Protein AF-K2EXF4-F1 (afdb_monomer_lite)

pLDDT: mean 94.46, std 8.11, range [56.5, 98.69]

Radius of gyration: 12.16 Å; chains: 1; bounding box: 19×22×37 Å

Sequence (53 aa):
MSNASKFGKVAVLLGGKSAEREVSLDSGTAVLEALVRSGVNAEAFDPQERSVT

Structure (mmCIF, N/CA/C/O backbone):
data_AF-K2EXF4-F1
#
_entry.id   AF-K2EXF4-F1
#
loop_
_atom_site.group_PDB
_atom_site.id
_atom_site.type_symbol
_atom_site.label_atom_id
_atom_site.label_alt_id
_atom_site.label_comp_id
_atom_site.label_asym_id
_atom_site.label_entity_id
_atom_site.label_seq_id
_atom_site.pdbx_PDB_ins_code
_atom_site.Cartn_x
_atom_site.Cartn_y
_atom_site.Cartn_z
_atom_site.occupancy
_atom_site.B_iso_or_equiv
_atom_site.auth_seq_id
_atom_site.auth_comp_id
_atom_site.auth_asym_id
_atom_site.auth_atom_id
_atom_site.pdbx_PDB_model_num
ATOM 1 N N . MET A 1 1 ? -8.143 0.546 24.991 1.00 56.50 1 MET A N 1
ATOM 2 C CA . MET A 1 1 ? -8.046 0.900 23.557 1.00 56.50 1 MET A CA 1
ATOM 3 C C . MET A 1 1 ? -6.809 0.227 22.991 1.00 56.50 1 MET A C 1
ATOM 5 O O . MET A 1 1 ? -5.755 0.364 23.602 1.00 56.50 1 MET A O 1
ATOM 9 N N . SER A 1 2 ? -6.920 -0.535 21.899 1.00 66.50 2 SER A N 1
ATOM 10 C CA . SER A 1 2 ? -5.734 -1.058 21.209 1.00 66.50 2 SER A CA 1
ATOM 11 C C . SER A 1 2 ? -4.972 0.114 20.575 1.00 66.50 2 SER A C 1
ATOM 13 O O . SER A 1 2 ? -5.583 1.079 20.123 1.00 66.50 2 SER A O 1
ATOM 15 N N . ASN A 1 3 ? -3.635 0.075 20.549 1.00 85.31 3 ASN A N 1
ATOM 16 C CA . ASN A 1 3 ? -2.843 1.147 19.923 1.00 85.31 3 ASN A CA 1
ATOM 17 C C . ASN A 1 3 ? -3.167 1.329 18.428 1.00 85.31 3 ASN A C 1
ATOM 19 O O . ASN A 1 3 ? -2.988 2.422 17.900 1.00 85.31 3 ASN A O 1
ATOM 23 N N . ALA A 1 4 ? -3.689 0.291 17.773 1.00 88.81 4 ALA A N 1
ATOM 24 C CA . ALA A 1 4 ? -4.003 0.282 16.353 1.00 88.81 4 ALA A CA 1
ATOM 25 C C . ALA A 1 4 ? -5.086 1.297 15.942 1.00 88.81 4 ALA A C 1
ATOM 27 O O . ALA A 1 4 ? -4.996 1.889 14.870 1.00 88.81 4 ALA A O 1
ATOM 28 N N . SER A 1 5 ? -6.071 1.574 16.806 1.00 89.44 5 SER A N 1
ATOM 29 C CA . SER A 1 5 ? -7.154 2.513 16.479 1.00 89.44 5 SER A CA 1
ATOM 30 C C . SER A 1 5 ? -6.689 3.971 16.383 1.00 89.44 5 SER A C 1
ATOM 32 O O . SER A 1 5 ? -7.395 4.797 15.812 1.00 89.44 5 SER A O 1
ATOM 34 N N . LYS A 1 6 ? -5.505 4.304 16.921 1.00 95.06 6 LYS A N 1
ATOM 35 C CA . LYS A 1 6 ? -4.926 5.659 16.857 1.00 95.06 6 LYS A CA 1
ATOM 36 C C . LYS A 1 6 ? -4.508 6.062 15.442 1.00 95.06 6 LYS A C 1
ATOM 38 O O . LYS A 1 6 ? -4.403 7.250 15.170 1.00 95.06 6 LYS A O 1
ATOM 43 N N . PHE A 1 7 ? -4.270 5.092 14.559 1.00 94.94 7 PHE A N 1
ATOM 44 C CA . PHE A 1 7 ? -3.817 5.347 13.191 1.00 94.94 7 PHE A CA 1
ATOM 45 C C . PHE A 1 7 ? -4.956 5.693 12.221 1.00 94.94 7 PHE A C 1
ATOM 47 O O . PHE A 1 7 ? -4.687 6.130 11.107 1.00 94.94 7 PHE A O 1
ATOM 54 N N . GLY A 1 8 ? -6.221 5.528 12.624 1.00 94.94 8 GLY A N 1
ATOM 55 C CA . GLY A 1 8 ? -7.357 5.744 11.729 1.00 94.94 8 GLY A CA 1
ATOM 56 C C . GLY A 1 8 ? -7.331 4.790 10.530 1.00 94.94 8 GLY A C 1
ATOM 57 O O . GLY A 1 8 ? -6.987 3.617 10.678 1.00 94.94 8 GLY A O 1
ATOM 58 N N . LYS A 1 9 ? -7.727 5.289 9.352 1.00 96.19 9 LYS A N 1
ATOM 59 C CA . LYS A 1 9 ? -7.659 4.545 8.088 1.00 96.19 9 LYS A CA 1
ATOM 60 C C . LYS A 1 9 ? -6.301 4.786 7.423 1.00 96.19 9 LYS A C 1
ATOM 62 O O . LYS A 1 9 ? -5.951 5.929 7.145 1.00 96.19 9 LYS A O 1
ATOM 67 N N . VAL A 1 10 ? -5.562 3.714 7.157 1.00 97.62 10 VAL A N 1
ATOM 68 C CA . VAL A 1 10 ? -4.198 3.745 6.614 1.00 97.62 10 VAL A CA 1
ATOM 69 C C . VAL A 1 10 ? -4.194 3.208 5.184 1.00 97.62 10 VAL A C 1
ATOM 71 O O . VAL A 1 10 ? -4.739 2.142 4.914 1.00 97.62 10 VAL A O 1
ATOM 74 N N . ALA A 1 11 ? -3.553 3.925 4.264 1.00 97.44 11 ALA A N 1
ATOM 75 C CA . ALA A 1 11 ? -3.267 3.424 2.923 1.00 97.44 11 ALA A CA 1
ATOM 76 C C . ALA A 1 11 ? -1.827 2.897 2.867 1.00 97.44 11 ALA A C 1
ATOM 78 O O . ALA A 1 11 ? -0.891 3.605 3.240 1.00 97.44 11 ALA A O 1
ATOM 79 N N . VAL A 1 12 ? -1.647 1.668 2.389 1.00 98.06 12 VAL A N 1
ATOM 80 C CA . VAL A 1 12 ? -0.334 1.071 2.121 1.00 98.06 12 VAL A CA 1
ATOM 81 C C 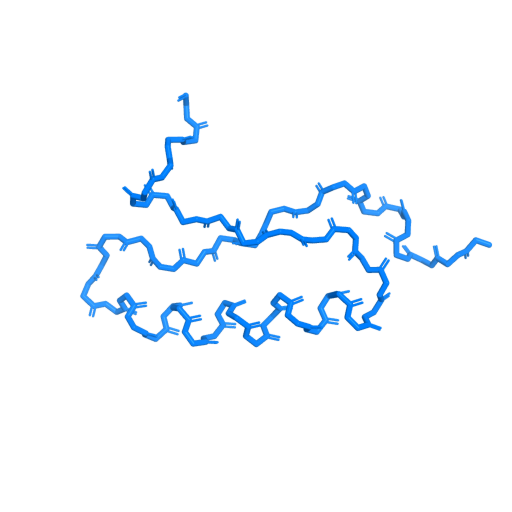. VAL A 1 12 ? -0.027 1.257 0.644 1.00 98.06 12 VAL A C 1
ATOM 83 O O . VAL A 1 12 ? -0.622 0.591 -0.203 1.00 98.06 12 VAL A O 1
ATOM 86 N N . LEU A 1 13 ? 0.878 2.188 0.343 1.00 97.62 13 LEU A N 1
ATOM 87 C CA . LEU A 1 13 ? 1.320 2.460 -1.021 1.00 97.62 13 LEU A CA 1
ATOM 88 C C . LEU A 1 13 ? 2.225 1.332 -1.518 1.00 97.62 13 LEU A C 1
ATOM 90 O O . LEU A 1 13 ? 3.247 1.042 -0.899 1.00 97.62 13 LEU A O 1
ATOM 94 N N . LEU A 1 14 ? 1.839 0.713 -2.630 1.00 97.88 14 LEU A N 1
ATOM 95 C CA . LEU A 1 14 ? 2.553 -0.404 -3.249 1.00 97.88 14 LEU A CA 1
ATOM 96 C C . LEU A 1 14 ? 2.363 -0.404 -4.768 1.00 97.88 14 LEU A C 1
ATOM 98 O O . LEU A 1 14 ? 1.413 0.189 -5.273 1.00 97.88 14 LEU A O 1
ATOM 102 N N . GLY A 1 15 ? 3.261 -1.056 -5.502 1.00 97.38 15 GLY A N 1
ATOM 103 C CA . GLY A 1 15 ? 3.238 -1.087 -6.964 1.00 97.38 15 GLY A CA 1
ATOM 104 C C . GLY A 1 15 ? 3.823 0.187 -7.575 1.00 97.38 15 GLY A C 1
ATOM 105 O O . GLY A 1 15 ? 5.029 0.420 -7.506 1.00 97.38 15 GLY A O 1
ATOM 106 N N . GLY A 1 16 ? 2.981 1.014 -8.200 1.00 96.50 16 GLY A N 1
ATOM 107 C CA . GLY A 1 16 ? 3.431 2.185 -8.952 1.00 96.50 16 GLY A CA 1
ATOM 108 C C . GLY A 1 16 ? 4.056 1.843 -10.310 1.00 96.50 16 GLY A C 1
ATOM 109 O O . GLY A 1 16 ? 3.972 0.717 -10.790 1.00 96.50 16 GLY A O 1
ATOM 110 N N . LYS A 1 17 ? 4.652 2.855 -10.956 1.00 95.81 17 LYS A N 1
ATOM 111 C CA . LYS A 1 17 ? 5.057 2.825 -12.378 1.00 95.81 17 LYS A CA 1
ATOM 112 C C . LYS A 1 17 ? 6.542 2.502 -12.613 1.00 95.81 17 LYS A C 1
ATOM 114 O O . LYS A 1 17 ? 7.021 2.668 -13.733 1.00 95.81 17 LYS A O 1
ATOM 119 N N . SER A 1 18 ? 7.297 2.143 -11.574 1.00 96.62 18 SER A N 1
ATOM 120 C CA . SER A 1 18 ? 8.733 1.863 -11.706 1.00 96.62 18 SER A CA 1
ATOM 121 C C . SER A 1 18 ? 8.986 0.466 -12.286 1.00 96.62 18 SER A C 1
ATOM 123 O O . SER A 1 18 ? 8.106 -0.393 -12.291 1.00 96.62 18 SER A O 1
ATOM 125 N N . ALA A 1 19 ? 10.220 0.214 -12.733 1.00 97.62 19 ALA A N 1
ATOM 126 C CA . ALA A 1 19 ? 10.659 -1.128 -13.130 1.00 97.62 19 ALA A CA 1
ATOM 127 C C . ALA A 1 19 ? 10.709 -2.120 -11.947 1.00 97.62 19 ALA A C 1
ATOM 129 O O . ALA A 1 19 ? 10.756 -3.327 -12.152 1.00 97.62 19 ALA A O 1
ATOM 130 N N . GLU A 1 20 ? 10.670 -1.619 -10.710 1.00 97.50 20 GLU A N 1
ATOM 131 C CA . GLU A 1 20 ? 10.706 -2.402 -9.469 1.00 97.50 20 GLU A CA 1
ATOM 132 C C . GLU A 1 20 ? 9.295 -2.765 -8.972 1.00 97.50 20 GLU A C 1
ATOM 134 O O . GLU A 1 20 ? 9.135 -3.213 -7.836 1.00 97.50 20 GLU A O 1
ATOM 139 N N . ARG A 1 21 ? 8.261 -2.571 -9.805 1.00 97.50 21 ARG A N 1
ATOM 140 C CA . ARG A 1 21 ? 6.847 -2.771 -9.457 1.00 97.50 21 ARG A CA 1
ATOM 141 C C . ARG A 1 21 ? 6.592 -4.082 -8.719 1.00 97.50 21 ARG A C 1
ATOM 143 O O . ARG A 1 21 ? 6.004 -4.049 -7.647 1.00 97.50 21 ARG A O 1
ATOM 150 N N . GLU A 1 22 ? 7.062 -5.207 -9.249 1.00 98.06 22 GLU A N 1
ATOM 151 C CA . GLU A 1 22 ? 6.838 -6.529 -8.642 1.00 98.06 22 GLU A CA 1
ATOM 152 C C . GLU A 1 22 ? 7.422 -6.627 -7.223 1.00 98.06 22 GLU A C 1
ATOM 154 O O . GLU A 1 22 ? 6.787 -7.170 -6.323 1.00 98.06 22 GLU A O 1
ATOM 159 N N . VAL A 1 23 ? 8.587 -6.015 -6.986 1.00 98.12 23 VAL A N 1
ATOM 160 C CA . VAL A 1 23 ? 9.206 -5.952 -5.651 1.00 98.12 23 VAL A CA 1
ATOM 161 C C . VAL A 1 23 ? 8.382 -5.065 -4.714 1.00 98.12 23 VAL A C 1
ATOM 163 O O . VAL A 1 23 ? 8.208 -5.384 -3.535 1.00 98.12 23 VAL A O 1
ATOM 166 N N . SER A 1 24 ? 7.837 -3.956 -5.223 1.00 98.25 24 SER A N 1
ATOM 167 C CA . SER A 1 24 ? 6.947 -3.085 -4.449 1.00 98.25 24 SER A CA 1
ATOM 168 C C . SER A 1 24 ? 5.616 -3.765 -4.111 1.00 98.25 24 SER A C 1
ATOM 170 O O . SER A 1 24 ? 5.107 -3.571 -3.008 1.00 98.25 24 SER A O 1
ATOM 172 N N . LEU A 1 25 ? 5.066 -4.576 -5.020 1.00 98.38 25 LEU A N 1
ATOM 173 C CA . LEU A 1 25 ? 3.859 -5.365 -4.775 1.00 98.38 25 LEU A CA 1
ATOM 174 C C . LEU A 1 25 ? 4.099 -6.391 -3.662 1.00 98.38 25 LEU A C 1
ATOM 176 O O . LEU A 1 25 ? 3.357 -6.387 -2.683 1.00 98.38 25 LEU A O 1
ATOM 180 N N . ASP A 1 26 ? 5.163 -7.192 -3.764 1.00 98.50 26 ASP A N 1
ATOM 181 C CA . ASP A 1 26 ? 5.499 -8.224 -2.773 1.00 98.50 26 ASP A CA 1
ATOM 182 C C . ASP A 1 26 ? 5.726 -7.626 -1.371 1.00 98.50 26 ASP A C 1
ATOM 184 O O . ASP A 1 26 ? 5.033 -7.951 -0.400 1.00 98.50 26 ASP A O 1
ATOM 188 N N . SER A 1 27 ? 6.630 -6.646 -1.273 1.00 98.31 27 SER A N 1
ATOM 189 C CA . SER A 1 27 ? 6.923 -5.970 -0.002 1.00 98.31 27 SER A CA 1
ATOM 190 C C . SER A 1 27 ? 5.711 -5.218 0.565 1.00 98.31 27 SER A C 1
ATOM 192 O O . SER A 1 27 ? 5.463 -5.255 1.773 1.00 98.31 27 SER A O 1
ATOM 194 N N . GLY A 1 28 ? 4.915 -4.576 -0.292 1.00 98.31 28 GLY A N 1
ATOM 195 C CA . GLY A 1 28 ? 3.697 -3.873 0.096 1.00 98.31 28 GLY A CA 1
ATOM 196 C C . GLY A 1 28 ? 2.613 -4.803 0.639 1.00 98.31 28 GLY A C 1
ATOM 197 O O . GLY A 1 28 ? 1.981 -4.479 1.649 1.00 98.31 28 GLY A O 1
ATOM 198 N N . THR A 1 29 ? 2.422 -5.975 0.026 1.00 98.56 29 THR A N 1
ATOM 199 C CA . THR A 1 29 ? 1.506 -7.005 0.532 1.00 98.56 29 THR A CA 1
ATOM 200 C C . THR A 1 29 ? 1.950 -7.499 1.906 1.00 98.56 29 THR A C 1
ATOM 202 O O . THR A 1 29 ? 1.136 -7.508 2.831 1.00 98.56 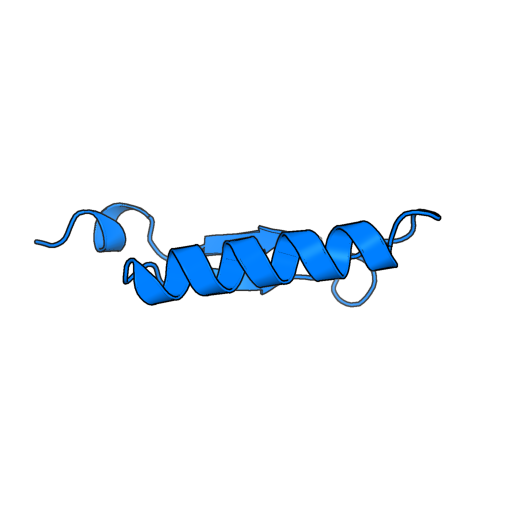29 THR A O 1
ATOM 205 N N . ALA A 1 30 ? 3.239 -7.797 2.097 1.00 98.69 30 ALA A N 1
ATOM 206 C CA . ALA A 1 30 ? 3.761 -8.226 3.396 1.00 98.69 30 ALA A CA 1
ATOM 207 C C . ALA A 1 30 ? 3.514 -7.186 4.510 1.00 98.69 30 ALA A C 1
ATOM 209 O O . ALA A 1 30 ? 3.118 -7.539 5.628 1.00 98.69 30 ALA A O 1
ATOM 210 N N . VAL A 1 31 ? 3.694 -5.894 4.204 1.00 98.50 31 VAL A N 1
ATOM 211 C CA . VAL A 1 31 ? 3.406 -4.786 5.132 1.00 98.50 31 VAL A CA 1
ATOM 212 C C . VAL A 1 31 ? 1.911 -4.678 5.427 1.00 98.50 31 VAL A C 1
ATOM 214 O O . VAL A 1 31 ? 1.529 -4.568 6.595 1.00 98.50 31 VAL A O 1
ATOM 217 N N . LEU A 1 32 ? 1.058 -4.732 4.400 1.00 98.50 32 LEU A N 1
ATOM 218 C CA . LEU A 1 32 ? -0.393 -4.666 4.564 1.00 98.50 32 LEU A CA 1
ATOM 219 C C . LEU A 1 32 ? -0.892 -5.765 5.500 1.00 98.50 32 LEU A C 1
ATOM 221 O O . LEU A 1 32 ? -1.606 -5.481 6.463 1.00 98.50 32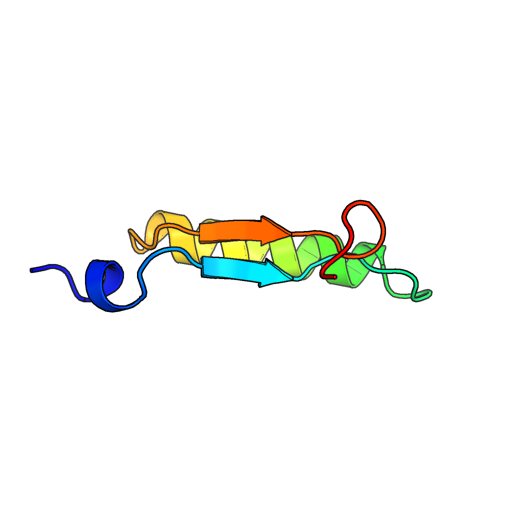 LEU A O 1
ATOM 225 N N . GLU A 1 33 ? -0.482 -7.008 5.266 1.00 98.56 33 GLU A N 1
ATOM 226 C CA . GLU A 1 33 ? -0.894 -8.112 6.120 1.00 98.56 33 GLU A CA 1
ATOM 227 C C . GLU A 1 33 ? -0.398 -7.941 7.561 1.00 98.56 33 GLU A C 1
ATOM 229 O O . GLU A 1 33 ? -1.126 -8.245 8.505 1.00 98.56 33 GLU A O 1
ATOM 234 N N . ALA A 1 34 ? 0.825 -7.436 7.763 1.00 98.12 34 ALA A N 1
ATOM 235 C CA . ALA A 1 34 ? 1.361 -7.184 9.099 1.00 98.12 34 ALA A CA 1
ATOM 236 C C . ALA A 1 34 ? 0.548 -6.125 9.857 1.00 98.12 34 ALA A C 1
ATOM 238 O O . ALA A 1 34 ? 0.273 -6.296 11.049 1.00 98.12 34 ALA A O 1
ATOM 239 N N . LEU A 1 35 ? 0.116 -5.065 9.170 1.00 97.12 35 LEU A N 1
ATOM 240 C CA . LEU A 1 35 ? -0.740 -4.023 9.736 1.00 97.12 35 LEU A CA 1
ATOM 241 C C . LEU A 1 35 ? -2.128 -4.566 10.087 1.00 97.12 35 LEU A C 1
ATOM 243 O O . LEU A 1 35 ? -2.601 -4.351 11.205 1.00 97.12 35 LEU A O 1
ATOM 247 N N . VAL A 1 36 ? -2.742 -5.334 9.183 1.00 96.88 36 VAL A N 1
ATOM 248 C CA . VAL A 1 36 ? -4.052 -5.962 9.413 1.00 96.88 36 VAL A CA 1
ATOM 249 C C . VAL A 1 36 ? -3.992 -6.948 10.584 1.00 96.88 36 VAL A C 1
ATOM 251 O O . VAL A 1 36 ? -4.830 -6.877 11.483 1.00 96.88 36 VAL A O 1
ATOM 254 N N . ARG A 1 37 ? -2.963 -7.807 10.657 1.00 97.31 37 ARG A N 1
ATOM 255 C CA . ARG A 1 37 ? -2.726 -8.709 11.806 1.00 97.31 37 ARG A CA 1
ATOM 256 C C . ARG A 1 37 ? -2.523 -7.949 13.118 1.00 97.31 37 ARG A C 1
ATOM 258 O O . ARG A 1 37 ? -2.871 -8.454 14.180 1.00 97.31 37 ARG A O 1
ATOM 265 N N . SER A 1 38 ? -1.991 -6.730 13.042 1.00 95.88 38 SER A N 1
ATOM 266 C CA . SER A 1 38 ? -1.819 -5.829 14.188 1.00 95.88 38 SER A CA 1
ATOM 267 C C . SER A 1 38 ? -3.097 -5.055 14.552 1.00 95.88 38 SER A C 1
ATOM 269 O O . SER A 1 38 ? -3.081 -4.241 15.477 1.00 95.88 38 SER A O 1
ATOM 271 N N . GLY A 1 39 ? -4.209 -5.295 13.847 1.00 95.75 39 GLY A N 1
ATOM 272 C CA . GLY A 1 39 ? -5.506 -4.655 14.072 1.00 95.75 39 GLY A CA 1
ATOM 273 C C . GLY A 1 39 ? -5.620 -3.233 13.518 1.00 95.75 39 GLY A C 1
ATOM 274 O O . GLY A 1 39 ? -6.525 -2.500 13.919 1.00 95.75 39 GLY A O 1
ATOM 275 N N . VAL A 1 40 ? -4.700 -2.814 12.643 1.00 97.38 40 VAL A N 1
ATOM 276 C CA . VAL A 1 40 ? -4.757 -1.514 11.960 1.00 97.38 40 VAL A CA 1
ATOM 277 C C . VAL A 1 40 ? -5.749 -1.602 10.800 1.00 97.38 40 VAL A C 1
ATOM 279 O O . VAL A 1 40 ? -5.742 -2.573 10.045 1.00 97.38 40 VAL A O 1
ATOM 282 N N . ASN A 1 41 ? -6.583 -0.573 10.632 1.00 97.50 41 ASN A N 1
ATOM 283 C CA . ASN A 1 41 ? -7.468 -0.438 9.475 1.00 97.50 41 ASN A CA 1
ATOM 284 C C . ASN A 1 41 ? -6.656 0.014 8.250 1.00 97.50 41 ASN A C 1
ATOM 286 O O . ASN A 1 41 ? -6.597 1.207 7.948 1.00 97.50 41 ASN A O 1
ATOM 290 N N . ALA A 1 42 ? -5.969 -0.933 7.613 1.00 98.12 42 ALA A N 1
ATOM 291 C CA . ALA A 1 42 ? -5.088 -0.698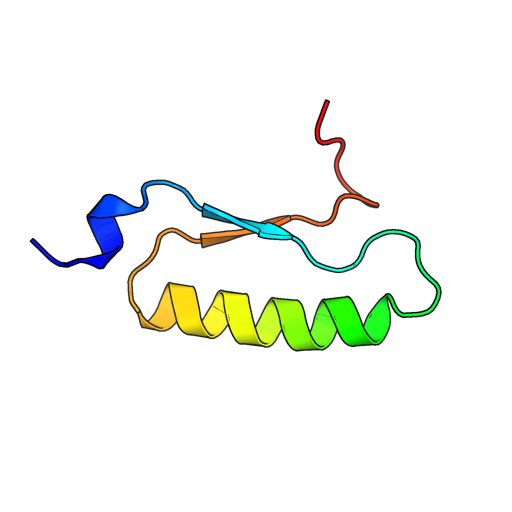 6.476 1.00 98.12 42 ALA A CA 1
ATOM 292 C C . ALA A 1 42 ? -5.669 -1.264 5.169 1.00 98.12 42 ALA A C 1
ATOM 294 O O . ALA A 1 42 ? -6.229 -2.358 5.157 1.00 98.12 42 ALA A O 1
ATOM 295 N N . GLU A 1 43 ? -5.488 -0.543 4.063 1.00 98.00 43 GLU A N 1
ATOM 296 C CA . GLU A 1 43 ? -5.880 -0.961 2.710 1.00 98.00 43 GLU A CA 1
ATOM 297 C C . GLU A 1 43 ? -4.710 -0.776 1.734 1.00 98.00 43 GLU A C 1
ATOM 299 O O . GLU A 1 43 ? -3.977 0.211 1.820 1.00 98.00 43 GLU A O 1
ATOM 304 N N . ALA A 1 44 ? -4.545 -1.693 0.775 1.00 98.00 44 ALA A N 1
ATOM 305 C CA . ALA A 1 44 ? -3.618 -1.491 -0.340 1.00 98.00 44 ALA A CA 1
ATOM 306 C C . ALA A 1 44 ? -4.023 -0.252 -1.147 1.00 98.00 44 ALA A C 1
ATOM 308 O O . ALA A 1 44 ? -5.214 -0.038 -1.390 1.00 98.00 44 ALA A O 1
ATOM 309 N N . PHE A 1 45 ? -3.046 0.515 -1.626 1.00 98.19 45 PHE A N 1
ATOM 310 C CA . PHE A 1 45 ? -3.229 1.608 -2.574 1.00 98.19 45 PHE A CA 1
ATOM 311 C C . PHE A 1 45 ? -2.136 1.571 -3.641 1.00 98.19 45 PHE A C 1
ATOM 313 O O . PHE A 1 45 ? -0.971 1.808 -3.344 1.00 98.19 45 PHE A O 1
ATOM 320 N N . ASP A 1 46 ? -2.520 1.308 -4.891 1.00 97.62 46 ASP A N 1
ATOM 321 C CA . ASP A 1 46 ? -1.594 1.358 -6.020 1.00 97.62 46 ASP A CA 1
ATOM 322 C C . ASP A 1 46 ? -1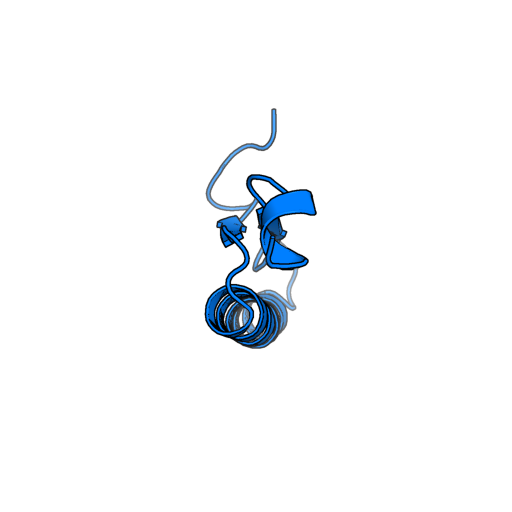.781 2.669 -6.798 1.00 97.62 46 ASP A C 1
ATOM 324 O O . ASP A 1 46 ? -2.834 2.850 -7.419 1.00 97.62 46 ASP A O 1
ATOM 328 N N . PRO A 1 47 ? -0.793 3.585 -6.782 1.00 96.56 47 PRO A N 1
ATOM 329 C CA . PRO A 1 47 ? -0.878 4.865 -7.478 1.00 96.56 47 PRO A CA 1
ATOM 330 C C . PRO A 1 47 ? -0.787 4.747 -9.009 1.00 96.56 47 PRO A C 1
ATOM 332 O O . PRO A 1 47 ? -0.993 5.736 -9.714 1.00 96.56 47 PRO A O 1
ATOM 335 N N . GLN A 1 48 ? -0.459 3.570 -9.553 1.00 95.44 48 GLN A N 1
ATOM 336 C CA . GLN A 1 48 ? -0.602 3.310 -10.986 1.00 95.44 48 GLN A CA 1
ATOM 337 C C . GLN A 1 48 ? -2.072 3.105 -11.377 1.00 95.44 48 GLN A C 1
ATOM 339 O O . GLN A 1 48 ? -2.480 3.592 -12.429 1.00 95.44 48 GLN A O 1
ATOM 344 N N . GLU A 1 49 ? -2.848 2.427 -10.529 1.00 95.19 49 GLU A N 1
ATOM 345 C CA . GLU A 1 49 ? -4.244 2.043 -10.795 1.00 95.19 49 GLU A CA 1
ATOM 346 C C . GLU A 1 49 ? -5.257 3.070 -10.268 1.00 95.19 49 GLU A C 1
ATOM 348 O O . GLU A 1 49 ? -6.378 3.172 -10.767 1.00 95.19 49 GLU A O 1
ATOM 353 N N . ARG A 1 50 ? -4.888 3.837 -9.235 1.00 94.56 50 ARG A N 1
ATOM 354 C CA . ARG A 1 50 ? -5.748 4.846 -8.605 1.00 94.56 50 ARG A CA 1
ATOM 355 C C . ARG A 1 50 ? -5.016 6.173 -8.444 1.00 94.56 50 ARG A C 1
ATOM 357 O O . ARG A 1 50 ? -3.910 6.223 -7.919 1.00 94.56 50 ARG A O 1
ATOM 364 N N . SER A 1 51 ? -5.664 7.261 -8.861 1.00 90.00 51 SER A N 1
ATOM 365 C CA . SER A 1 51 ? -5.151 8.624 -8.665 1.00 90.00 51 SER A CA 1
ATOM 366 C C . SER A 1 51 ? -5.170 9.007 -7.183 1.00 90.00 51 SER A C 1
ATOM 368 O O . SER A 1 51 ? -6.148 8.743 -6.486 1.00 90.00 51 SER A O 1
ATOM 370 N N . VAL A 1 52 ? -4.096 9.651 -6.717 1.00 80.06 52 VAL A N 1
ATOM 371 C CA . VAL A 1 52 ? -4.000 10.279 -5.381 1.00 80.06 52 VAL A CA 1
ATOM 372 C C . VAL A 1 52 ? -4.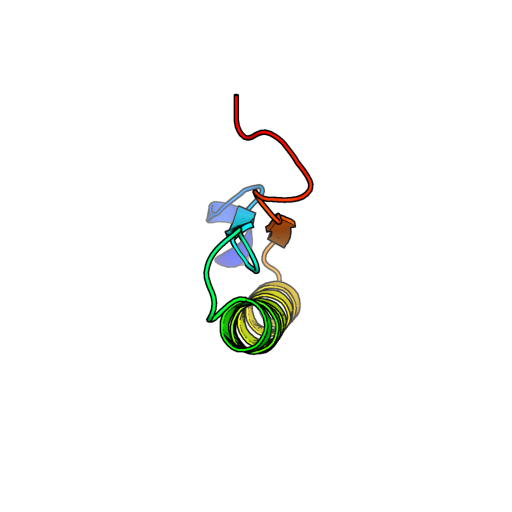482 11.737 -5.365 1.00 80.06 52 VAL A C 1
ATOM 374 O O . VAL A 1 52 ? -4.528 12.354 -4.304 1.00 80.06 52 VAL A O 1
ATOM 377 N N . THR A 1 53 ? -4.825 12.273 -6.536 1.00 72.50 53 THR A N 1
ATOM 378 C CA . THR A 1 53 ? -5.368 13.621 -6.772 1.00 72.50 53 THR A CA 1
ATOM 379 C C . THR A 1 53 ? -6.791 13.564 -7.282 1.00 72.50 53 THR A C 1
ATOM 381 O O . THR A 1 53 ? -7.057 12.652 -8.106 1.00 72.50 53 THR A O 1
#

Foldseek 3Di:
DQPQPVVPAEEQEFQEDDPCRVVRNVVSVVVQVVSVVSVHNYDYDYCVVDPPD

Secondary structure (DSSP, 8-state):
--GGGGG-EEEEE---SSTTHHHHHHHHHHHHHHHHHTT-EEEEE-TTTS---